Protein AF-A0A918GMY9-F1 (afdb_monomer)

Mean predicted aligned error: 15.45 Å

Organism: Streptomyces griseoviridis (NCBI:txid45398)

pLDDT: mean 74.28, std 19.55, range [36.72, 96.44]

Radius of gyration: 24.14 Å; Cα contacts (8 Å, |Δi|>4): 71; chains: 1; bounding box: 60×72×58 Å

Solvent-accessible surface area (backbone atoms only — not comparable to full-atom values): 8518 Å² total; per-residue (Å²): 111,70,65,48,54,54,43,44,42,75,39,52,33,77,40,77,51,80,44,69,38,88,93,40,80,91,42,71,50,76,52,71,43,55,90,40,72,67,48,51,49,38,29,71,74,73,59,63,47,75,70,45,52,52,39,49,53,55,54,59,72,69,48,61,89,98,61,76,88,87,83,86,88,86,75,64,71,93,80,46,85,82,77,71,76,70,75,90,84,71,80,72,77,78,74,72,84,73,72,77,80,70,83,84,75,81,81,76,82,77,84,77,86,85,78,90,77,88,78,82,90,85,135

Foldseek 3Di:
DVQLLVLQVVQFFPDWDKDQDPVHNLDIDIDTHGPDPVSVCCSPPPPQDPSNVVVVVVVVVSDDPPDDDDDDDDDDCVPDPPPPPPDPDDDPPDPDPPDPDDPDDDPPDDDDDDDDDDDDDDD

InterPro domains:
  IPR010290 Transmembrane secretion effector [PF05977] (1-75)

Structure (mmCIF, N/CA/C/O backbone):
data_AF-A0A918GMY9-F1
#
_entry.id   AF-A0A918GMY9-F1
#
loop_
_atom_site.group_PDB
_atom_site.id
_atom_site.type_symbol
_atom_site.label_atom_id
_atom_site.label_alt_id
_atom_site.label_c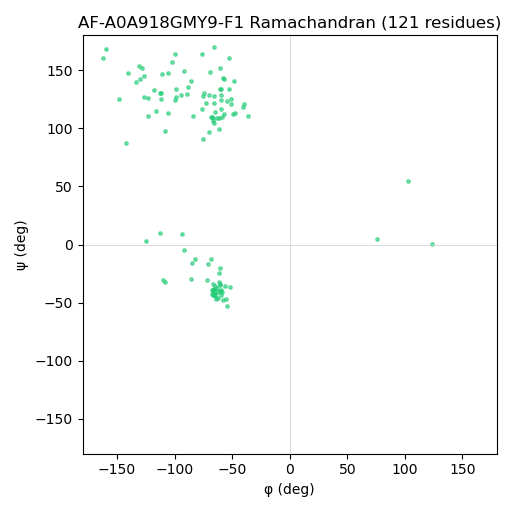omp_id
_atom_site.label_asym_id
_atom_site.label_entity_id
_atom_site.label_seq_id
_atom_site.pdbx_PDB_ins_code
_atom_site.Cartn_x
_atom_site.Cartn_y
_atom_site.Cartn_z
_atom_site.occupancy
_atom_site.B_iso_or_equiv
_atom_site.auth_seq_id
_atom_site.auth_comp_id
_atom_site.auth_asym_id
_atom_site.auth_atom_id
_atom_site.pdbx_PDB_model_num
ATOM 1 N N . MET A 1 1 ? -8.255 8.623 4.524 1.00 78.88 1 MET A N 1
ATOM 2 C CA . MET A 1 1 ? -7.567 7.808 3.489 1.00 78.88 1 MET A CA 1
ATOM 3 C C . MET A 1 1 ? -7.476 8.426 2.085 1.00 78.88 1 MET A C 1
ATOM 5 O O . MET A 1 1 ? -6.470 8.202 1.424 1.00 78.88 1 MET A O 1
ATOM 9 N N . ARG A 1 2 ? -8.433 9.250 1.613 1.00 84.25 2 ARG A N 1
ATOM 10 C CA . ARG A 1 2 ? -8.392 9.863 0.257 1.00 84.25 2 ARG A CA 1
ATOM 11 C C . ARG A 1 2 ? -7.084 10.601 -0.091 1.00 84.25 2 ARG A C 1
ATOM 13 O O . ARG A 1 2 ? -6.630 10.524 -1.230 1.00 84.25 2 ARG A O 1
ATOM 20 N N . HIS A 1 3 ? -6.468 11.283 0.877 1.00 85.50 3 HIS A N 1
ATOM 21 C CA . HIS A 1 3 ? -5.198 11.993 0.679 1.00 85.50 3 HIS A CA 1
ATOM 22 C C . HIS A 1 3 ? -4.026 11.053 0.361 1.00 85.50 3 HIS A C 1
ATOM 24 O O . HIS A 1 3 ? -3.300 11.300 -0.598 1.00 85.50 3 HIS A O 1
ATOM 30 N N . VAL A 1 4 ? -3.901 9.933 1.083 1.00 81.81 4 VAL A N 1
ATOM 31 C CA . VAL A 1 4 ? -2.886 8.902 0.805 1.00 81.81 4 VAL A CA 1
ATOM 32 C C . VAL A 1 4 ? -3.123 8.287 -0.577 1.00 81.81 4 VAL A C 1
ATOM 34 O O . VAL A 1 4 ? -2.184 8.063 -1.334 1.00 81.81 4 VAL A O 1
ATOM 37 N N . THR A 1 5 ? -4.388 8.100 -0.968 1.00 83.50 5 THR A N 1
ATOM 38 C CA . THR A 1 5 ? -4.730 7.602 -2.308 1.00 83.50 5 THR A CA 1
ATOM 39 C C . THR A 1 5 ? -4.282 8.522 -3.431 1.00 83.50 5 THR A C 1
ATOM 41 O O . THR A 1 5 ? -3.674 8.054 -4.393 1.00 83.50 5 THR A O 1
ATOM 44 N N . ARG A 1 6 ? -4.532 9.827 -3.308 1.00 83.69 6 ARG A N 1
ATOM 45 C CA . ARG A 1 6 ? -4.052 10.810 -4.290 1.00 83.69 6 ARG A CA 1
ATOM 46 C C . ARG A 1 6 ? -2.528 10.885 -4.316 1.00 83.69 6 ARG A C 1
ATOM 48 O O . ARG A 1 6 ? -1.953 10.901 -5.399 1.00 83.69 6 ARG A O 1
ATOM 55 N N . SER A 1 7 ? -1.898 10.880 -3.142 1.00 85.12 7 SER A N 1
ATOM 56 C CA . SER A 1 7 ? -0.442 10.860 -2.997 1.00 85.12 7 SER A CA 1
ATOM 57 C C . SER A 1 7 ? 0.184 9.689 -3.763 1.00 85.12 7 SER A C 1
ATOM 59 O O . SER A 1 7 ? 1.009 9.916 -4.645 1.00 85.12 7 SER A O 1
ATOM 61 N N . ARG A 1 8 ? -0.286 8.454 -3.531 1.00 84.31 8 ARG A N 1
ATOM 62 C CA . ARG A 1 8 ? 0.279 7.260 -4.177 1.00 84.31 8 ARG A CA 1
ATOM 63 C C . ARG A 1 8 ? 0.046 7.201 -5.691 1.00 84.31 8 ARG A C 1
ATOM 65 O O . ARG A 1 8 ? 0.911 6.723 -6.417 1.00 84.31 8 ARG A O 1
ATOM 72 N N . ARG A 1 9 ? -1.085 7.707 -6.198 1.00 82.06 9 ARG A N 1
ATOM 73 C CA . ARG A 1 9 ? -1.307 7.815 -7.656 1.00 82.06 9 ARG A CA 1
ATOM 74 C C . ARG A 1 9 ? -0.349 8.814 -8.300 1.00 82.06 9 ARG A C 1
ATOM 76 O O . ARG A 1 9 ? 0.236 8.518 -9.333 1.00 82.06 9 ARG A O 1
ATOM 83 N N . ARG A 1 10 ? -0.134 9.968 -7.658 1.00 83.38 10 ARG A N 1
ATOM 84 C CA . ARG A 1 10 ? 0.811 10.990 -8.137 1.00 83.38 10 ARG A CA 1
ATOM 85 C C . ARG A 1 10 ? 2.246 10.461 -8.201 1.00 83.38 10 ARG A C 1
ATOM 87 O O . ARG A 1 10 ? 3.016 10.892 -9.049 1.00 83.38 10 ARG A O 1
ATOM 94 N N . THR A 1 11 ? 2.611 9.557 -7.297 1.00 79.44 11 THR A N 1
ATOM 95 C CA . THR A 1 11 ? 3.970 9.014 -7.194 1.00 79.44 11 THR A CA 1
ATOM 96 C C . THR A 1 11 ? 4.196 7.713 -7.963 1.00 79.44 11 THR A C 1
ATOM 98 O O . THR A 1 11 ? 5.276 7.156 -7.814 1.00 79.44 11 THR A O 1
ATOM 101 N N . GLY A 1 12 ? 3.247 7.263 -8.800 1.00 80.88 12 GLY A N 1
ATOM 102 C CA . GLY A 1 12 ? 3.489 6.177 -9.767 1.00 80.88 12 GLY A CA 1
ATOM 103 C C . GLY A 1 12 ? 2.560 4.963 -9.685 1.00 80.88 12 GLY A C 1
ATOM 104 O O . GLY A 1 12 ? 2.708 4.027 -10.470 1.00 80.88 12 GLY A O 1
ATOM 105 N N . ALA A 1 13 ? 1.587 4.938 -8.766 1.00 87.94 13 ALA A N 1
ATOM 106 C CA . ALA A 1 13 ? 0.612 3.846 -8.732 1.00 87.94 13 ALA A CA 1
ATOM 107 C C . ALA A 1 13 ? -0.382 3.958 -9.903 1.00 87.94 13 ALA A C 1
ATOM 109 O O . ALA A 1 13 ? -1.120 4.941 -9.999 1.00 87.94 13 ALA A O 1
ATOM 110 N N . LEU A 1 14 ? -0.453 2.914 -10.736 1.00 89.31 14 LEU A N 1
ATOM 111 C CA . LEU A 1 14 ? -1.400 2.792 -11.851 1.00 89.31 14 LEU A CA 1
ATOM 112 C C . LEU A 1 14 ? -2.837 2.690 -11.343 1.00 89.31 14 LEU A C 1
ATOM 114 O O . LEU A 1 14 ? -3.756 3.313 -11.867 1.00 89.31 14 LEU A O 1
ATOM 118 N N . THR A 1 15 ? -3.046 1.890 -10.300 1.00 89.00 15 THR A N 1
ATOM 119 C CA . THR A 1 15 ? -4.336 1.768 -9.623 1.00 89.00 15 THR A CA 1
ATOM 120 C C . THR A 1 15 ? -4.117 1.665 -8.129 1.00 89.00 15 THR A C 1
ATOM 122 O O . THR A 1 15 ? -3.116 1.133 -7.653 1.00 89.00 15 THR A O 1
ATOM 125 N N . ARG A 1 16 ? -5.079 2.204 -7.385 1.00 88.75 16 ARG A N 1
ATOM 126 C CA . ARG A 1 16 ? -5.124 2.112 -5.935 1.00 88.75 16 ARG A CA 1
ATOM 127 C C . ARG A 1 16 ? -6.562 2.091 -5.467 1.00 88.75 16 ARG A C 1
ATOM 129 O O . ARG A 1 16 ? -7.309 3.027 -5.788 1.00 88.75 16 ARG A O 1
ATOM 136 N N . VAL A 1 17 ? -6.892 1.062 -4.701 1.00 90.94 17 VAL A N 1
ATOM 137 C CA . VAL A 1 17 ? -8.206 0.848 -4.097 1.00 90.94 17 VAL A CA 1
ATOM 138 C C . VAL A 1 17 ? -8.010 0.466 -2.634 1.00 90.94 17 VAL A C 1
ATOM 140 O O . VAL A 1 17 ? -7.078 -0.259 -2.295 1.00 90.94 17 VAL A O 1
ATOM 143 N N . LEU A 1 18 ? -8.870 1.007 -1.776 1.00 91.38 18 LEU A N 1
ATOM 144 C CA . LEU A 1 18 ? -8.930 0.671 -0.362 1.00 91.38 18 LEU A CA 1
ATOM 145 C C . LEU A 1 18 ? -10.245 -0.060 -0.117 1.00 91.38 18 LEU A C 1
ATOM 147 O O . LEU A 1 18 ? -11.309 0.472 -0.437 1.00 91.38 18 LEU A O 1
ATOM 151 N N . HIS A 1 19 ? -10.147 -1.249 0.450 1.00 92.75 19 HIS A N 1
ATOM 152 C CA . HIS A 1 19 ? -11.257 -2.109 0.814 1.00 92.75 19 HIS A CA 1
ATOM 153 C C . HIS A 1 19 ? -11.347 -2.184 2.336 1.00 92.75 19 HIS A C 1
ATOM 155 O O . HIS A 1 19 ? -10.329 -2.135 3.025 1.00 92.75 19 HIS A O 1
ATOM 161 N N . GLN A 1 20 ? -12.562 -2.298 2.855 1.00 94.44 20 GLN A N 1
ATOM 162 C CA . GLN A 1 20 ? -12.807 -2.699 4.235 1.00 94.44 20 GLN A CA 1
ATOM 163 C C . GLN A 1 20 ? -13.146 -4.189 4.217 1.00 94.44 20 GLN A C 1
ATOM 165 O O . GLN A 1 20 ? -13.906 -4.624 3.347 1.00 94.44 20 GLN A O 1
ATOM 170 N N . ASP A 1 21 ? -12.544 -4.966 5.110 1.00 94.56 21 ASP A N 1
ATOM 171 C CA . ASP A 1 21 ? -12.814 -6.398 5.213 1.00 94.56 21 ASP A CA 1
ATOM 172 C C . ASP A 1 21 ? -14.228 -6.611 5.779 1.00 94.56 21 ASP A C 1
ATOM 174 O O . ASP A 1 21 ? -14.605 -6.031 6.798 1.00 94.56 21 ASP A O 1
ATOM 178 N N . VAL A 1 22 ? -15.035 -7.423 5.093 1.00 95.06 22 VAL A N 1
ATOM 179 C CA . VAL A 1 22 ? -16.424 -7.698 5.491 1.00 95.06 22 VAL A CA 1
ATOM 180 C C . VAL A 1 22 ? -16.475 -8.587 6.738 1.00 95.06 22 VAL A C 1
ATOM 182 O O . VAL A 1 22 ? -17.402 -8.462 7.535 1.00 95.06 22 VAL A O 1
ATOM 185 N N . GLY A 1 23 ? -15.482 -9.463 6.927 1.00 96.44 23 GLY A N 1
ATOM 186 C CA . GLY A 1 23 ? -15.370 -10.327 8.104 1.00 96.44 23 GLY A CA 1
ATOM 187 C C . GLY A 1 23 ? -14.687 -9.657 9.298 1.00 96.44 23 GLY A C 1
ATOM 188 O O . GLY A 1 23 ? -14.813 -10.145 10.418 1.00 96.44 23 GLY A O 1
ATOM 189 N N . ALA A 1 24 ? -13.989 -8.541 9.073 1.00 94.00 24 ALA A N 1
ATOM 190 C CA . ALA A 1 24 ? -13.265 -7.788 10.096 1.00 94.00 24 ALA A CA 1
ATOM 191 C C . ALA A 1 24 ? -13.387 -6.272 9.833 1.00 94.00 24 ALA A C 1
ATOM 193 O O . ALA A 1 24 ? -12.530 -5.691 9.167 1.00 94.00 24 ALA A O 1
ATOM 194 N N . PRO A 1 25 ? -14.444 -5.599 10.331 1.00 91.75 25 PRO A N 1
ATOM 195 C CA . PRO A 1 25 ? -14.727 -4.198 9.998 1.00 91.75 25 PRO A CA 1
ATOM 196 C C . PRO A 1 25 ? -13.632 -3.195 10.396 1.00 91.75 25 PRO A C 1
ATOM 198 O O . PRO A 1 25 ? -13.585 -2.085 9.871 1.00 91.75 25 PRO A O 1
ATOM 201 N N . ASP A 1 26 ? -12.758 -3.545 11.329 1.00 91.56 26 ASP A N 1
ATOM 202 C CA . ASP A 1 26 ? -11.593 -2.758 11.738 1.00 91.56 26 ASP A CA 1
ATOM 203 C C . ASP A 1 26 ? -10.379 -2.950 10.811 1.00 91.56 26 ASP A C 1
ATOM 205 O O . ASP A 1 26 ? -9.430 -2.160 10.850 1.00 91.56 26 ASP A O 1
ATOM 209 N N . ARG A 1 27 ? -10.416 -3.954 9.930 1.00 92.44 27 ARG A N 1
ATOM 210 C CA . ARG A 1 27 ? -9.353 -4.263 8.977 1.00 92.44 27 ARG A CA 1
ATOM 211 C C . ARG A 1 27 ? -9.618 -3.613 7.624 1.00 92.44 27 ARG A C 1
ATOM 213 O O . ARG A 1 27 ? -10.662 -3.781 6.995 1.00 92.44 27 ARG A O 1
ATOM 220 N N . PHE A 1 28 ? -8.605 -2.910 7.130 1.00 93.25 28 PHE A N 1
ATOM 221 C CA . PHE A 1 28 ? -8.612 -2.302 5.805 1.00 93.25 28 PHE A CA 1
ATOM 222 C C . PHE A 1 28 ? -7.497 -2.894 4.950 1.00 93.25 28 PHE A C 1
ATOM 224 O O . PHE A 1 28 ? -6.349 -2.977 5.385 1.00 93.25 28 PHE A O 1
ATOM 231 N N . VAL A 1 29 ? -7.834 -3.270 3.718 1.00 93.62 29 VAL A N 1
ATOM 232 C CA . VAL A 1 29 ? -6.907 -3.856 2.747 1.00 93.62 29 VAL A CA 1
ATOM 233 C C . VAL A 1 29 ? -6.708 -2.885 1.601 1.00 93.62 29 VAL A C 1
ATOM 235 O O . VAL A 1 29 ? -7.657 -2.353 1.026 1.00 93.62 29 VAL A O 1
ATOM 238 N N . GLU A 1 30 ? -5.453 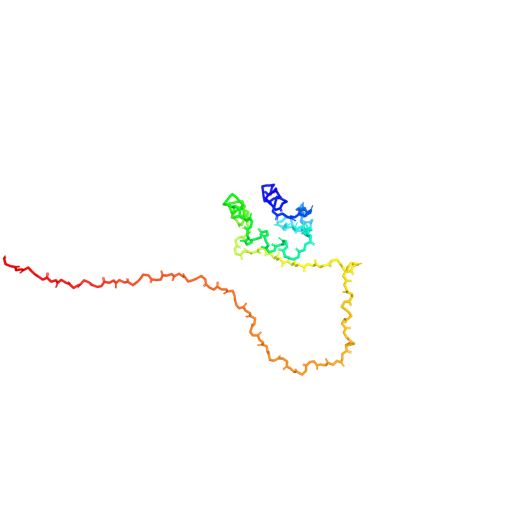-2.642 1.258 1.00 91.88 30 GLU A N 1
ATOM 239 C CA . GLU A 1 30 ? -5.095 -1.712 0.208 1.00 91.88 30 GLU A CA 1
ATOM 240 C C . GLU A 1 30 ? -4.405 -2.415 -0.952 1.00 91.88 30 GLU A C 1
ATOM 242 O O . GLU A 1 30 ? -3.266 -2.863 -0.834 1.00 91.88 30 GLU A O 1
ATOM 247 N N . ASN A 1 31 ? -5.059 -2.403 -2.111 1.00 92.62 31 ASN A N 1
ATOM 248 C CA . ASN A 1 31 ? -4.507 -2.975 -3.328 1.00 92.62 31 ASN A CA 1
ATOM 249 C C . ASN A 1 31 ? -3.921 -1.864 -4.194 1.00 92.62 31 ASN A C 1
ATOM 251 O O . ASN A 1 31 ? -4.601 -0.893 -4.546 1.00 92.62 31 ASN A O 1
ATOM 255 N N . CYS A 1 32 ? -2.644 -2.014 -4.544 1.00 90.25 32 CYS A N 1
ATOM 256 C CA . CYS A 1 32 ? -1.930 -1.109 -5.436 1.00 90.25 32 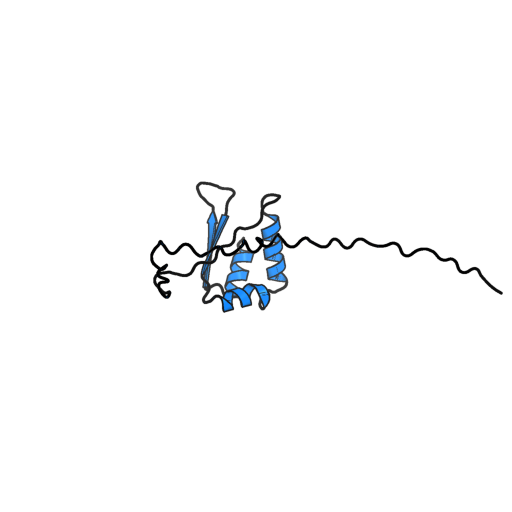CYS A CA 1
ATOM 257 C C . CYS A 1 32 ? -1.374 -1.884 -6.622 1.00 90.25 32 CYS A C 1
ATOM 259 O O . CYS A 1 32 ? -0.622 -2.836 -6.438 1.00 90.25 32 CYS A O 1
ATOM 261 N N . LEU A 1 33 ? -1.698 -1.425 -7.828 1.00 91.38 33 LEU A N 1
ATOM 262 C CA . LEU A 1 33 ? -1.019 -1.857 -9.040 1.00 91.38 33 LEU A CA 1
ATOM 263 C C . LEU A 1 33 ? 0.019 -0.801 -9.405 1.00 91.38 33 LEU A C 1
ATOM 265 O O . LEU A 1 33 ? -0.305 0.384 -9.507 1.00 91.38 33 LEU A O 1
ATOM 269 N N . ILE A 1 34 ? 1.260 -1.233 -9.588 1.00 90.00 34 ILE A N 1
ATOM 270 C CA . ILE A 1 34 ? 2.398 -0.378 -9.925 1.00 90.00 34 ILE A CA 1
ATOM 271 C C . ILE A 1 34 ? 3.055 -0.969 -11.169 1.00 90.00 34 ILE A C 1
ATOM 273 O O . ILE A 1 34 ? 3.073 -2.187 -11.333 1.00 90.00 34 ILE A O 1
ATOM 277 N N . ALA A 1 35 ? 3.572 -0.110 -12.047 1.00 88.69 35 ALA A N 1
ATOM 278 C CA . ALA A 1 35 ? 4.151 -0.532 -13.320 1.00 88.69 35 ALA A CA 1
ATOM 279 C C . ALA A 1 35 ? 5.354 -1.477 -13.154 1.00 88.69 35 ALA A C 1
ATOM 281 O O . ALA A 1 35 ? 5.553 -2.377 -13.964 1.00 88.69 35 ALA A O 1
ATOM 282 N N . SER A 1 36 ? 6.161 -1.279 -12.109 1.00 86.88 36 SER A N 1
ATOM 283 C CA . SER A 1 36 ? 7.338 -2.100 -11.830 1.00 86.88 36 SER A CA 1
ATOM 284 C C . SER A 1 36 ? 7.778 -1.988 -10.367 1.00 86.88 36 SER A C 1
ATOM 286 O O . SER A 1 36 ? 7.375 -1.080 -9.633 1.00 86.88 36 SER A O 1
ATOM 288 N N . ARG A 1 37 ? 8.683 -2.881 -9.944 1.00 87.12 37 ARG A N 1
ATOM 289 C CA . ARG A 1 37 ? 9.329 -2.781 -8.626 1.00 87.12 37 ARG A CA 1
ATOM 290 C C . ARG A 1 37 ? 10.218 -1.540 -8.501 1.00 87.12 37 ARG A C 1
ATOM 292 O O . ARG A 1 37 ? 10.270 -0.949 -7.428 1.00 87.12 37 ARG A O 1
ATOM 299 N N . SER A 1 38 ? 10.894 -1.125 -9.574 1.00 88.75 38 SER A N 1
ATOM 300 C CA . SER A 1 38 ? 11.701 0.102 -9.564 1.00 88.75 38 SER A CA 1
ATOM 301 C C . SER A 1 38 ? 10.836 1.346 -9.360 1.00 88.75 38 SER A C 1
ATOM 303 O O . SER A 1 38 ? 11.208 2.218 -8.580 1.00 88.75 38 SER A O 1
ATOM 305 N N . GLU A 1 39 ? 9.649 1.392 -9.967 1.00 88.69 39 GLU A N 1
ATOM 306 C CA . GLU A 1 39 ? 8.689 2.478 -9.762 1.00 88.69 39 GLU A CA 1
ATOM 307 C C . GLU A 1 39 ? 8.147 2.483 -8.324 1.00 88.69 39 GLU A C 1
ATOM 309 O O . GLU A 1 39 ? 8.052 3.541 -7.705 1.00 88.69 39 GLU A O 1
ATOM 314 N N . HIS A 1 40 ? 7.894 1.308 -7.736 1.00 87.00 40 HIS A N 1
ATOM 315 C CA . HIS A 1 40 ? 7.533 1.198 -6.317 1.00 87.00 40 HIS A CA 1
ATOM 316 C C . HIS A 1 40 ? 8.629 1.751 -5.386 1.00 87.00 40 HIS A C 1
ATOM 318 O O . HIS A 1 40 ? 8.338 2.493 -4.448 1.00 87.00 40 HIS A O 1
ATOM 324 N N . LEU A 1 41 ? 9.903 1.445 -5.649 1.00 88.31 41 LEU A N 1
ATOM 325 C CA . LEU A 1 41 ? 11.011 1.989 -4.856 1.00 88.31 41 LEU A CA 1
ATOM 326 C C . LEU A 1 41 ? 11.164 3.502 -5.056 1.00 88.31 41 LEU A C 1
ATOM 328 O O . LEU A 1 41 ? 11.329 4.239 -4.083 1.00 88.31 41 LEU A O 1
ATOM 332 N N . ALA A 1 42 ? 11.052 3.987 -6.294 1.00 84.31 42 ALA A N 1
ATOM 333 C CA . ALA A 1 42 ? 11.095 5.416 -6.593 1.00 84.31 42 ALA A CA 1
ATOM 334 C C . ALA A 1 42 ? 9.969 6.177 -5.875 1.00 84.31 42 ALA A C 1
ATOM 336 O O . ALA A 1 42 ? 10.202 7.262 -5.336 1.00 84.31 42 ALA A O 1
ATOM 337 N N . GLN A 1 43 ? 8.777 5.582 -5.805 1.00 80.94 43 GLN A N 1
ATOM 338 C CA . GLN A 1 43 ? 7.636 6.112 -5.069 1.00 80.94 43 GLN A CA 1
ATOM 339 C C . GLN A 1 43 ? 7.954 6.326 -3.585 1.00 80.94 43 GLN A C 1
ATOM 341 O O . GLN A 1 43 ? 7.663 7.405 -3.073 1.00 80.94 43 GLN A O 1
ATOM 346 N N . HIS A 1 44 ? 8.555 5.346 -2.906 1.00 79.75 44 HIS A N 1
ATOM 347 C CA . HIS A 1 44 ? 8.784 5.408 -1.457 1.00 79.75 44 HIS A CA 1
ATOM 348 C C . HIS A 1 44 ? 10.067 6.135 -1.044 1.00 79.75 44 HIS A C 1
ATOM 350 O O . HIS A 1 44 ? 10.099 6.749 0.022 1.00 79.75 44 HIS A O 1
ATOM 356 N N . HIS A 1 45 ? 11.108 6.106 -1.877 1.00 78.88 45 HIS A N 1
ATOM 357 C CA . HIS A 1 45 ? 12.426 6.621 -1.497 1.00 78.88 45 HIS A CA 1
ATOM 358 C C . HIS A 1 45 ? 12.810 7.924 -2.201 1.00 78.88 45 HIS A C 1
ATOM 360 O O . HIS A 1 45 ? 13.487 8.752 -1.598 1.00 78.88 45 HIS A O 1
ATOM 366 N N . ALA A 1 46 ? 12.369 8.140 -3.445 1.00 77.88 46 ALA A N 1
ATOM 367 C CA . ALA A 1 46 ? 12.863 9.247 -4.269 1.00 77.88 46 ALA A CA 1
ATOM 368 C C . ALA A 1 46 ? 11.828 10.358 -4.518 1.00 77.88 46 ALA A C 1
ATOM 370 O O . ALA A 1 46 ? 12.203 11.517 -4.675 1.00 77.88 46 ALA A O 1
ATOM 371 N N . ARG A 1 47 ? 10.526 10.036 -4.562 1.00 80.38 47 ARG A N 1
ATOM 372 C CA . ARG A 1 47 ? 9.463 10.969 -5.003 1.00 80.38 47 ARG A CA 1
ATOM 373 C C . ARG A 1 47 ? 8.495 11.412 -3.900 1.00 80.38 47 ARG A C 1
ATOM 375 O O . ARG A 1 47 ? 7.469 12.035 -4.190 1.00 80.38 47 ARG A O 1
ATOM 382 N N . LEU A 1 48 ? 8.796 11.092 -2.643 1.00 82.69 48 LEU A N 1
ATOM 383 C CA . LEU A 1 48 ? 7.932 11.394 -1.502 1.00 82.69 48 LEU A CA 1
ATOM 384 C C . LEU A 1 48 ? 8.165 12.835 -1.016 1.00 82.69 48 LEU A C 1
ATOM 386 O O . LEU A 1 48 ? 9.211 13.159 -0.453 1.00 82.69 48 LEU A O 1
ATOM 390 N N . THR A 1 49 ? 7.177 13.704 -1.223 1.00 89.06 49 THR A N 1
ATOM 391 C CA . THR A 1 49 ? 7.191 15.090 -0.732 1.00 89.06 49 THR A CA 1
ATOM 392 C C . THR A 1 49 ? 6.904 15.141 0.769 1.00 89.06 49 THR A C 1
ATOM 394 O O . THR A 1 49 ? 6.345 14.204 1.345 1.00 89.06 49 THR A O 1
ATOM 397 N N . ALA A 1 50 ? 7.207 16.271 1.416 1.00 90.69 50 ALA A N 1
ATOM 398 C CA . ALA A 1 50 ? 6.868 16.484 2.827 1.00 90.69 50 ALA A CA 1
ATOM 399 C C . ALA A 1 50 ? 5.360 16.317 3.104 1.00 90.69 50 ALA A C 1
ATOM 401 O O . ALA A 1 50 ? 4.965 15.774 4.134 1.00 90.69 50 ALA A O 1
ATOM 402 N N . THR A 1 51 ? 4.508 16.735 2.166 1.00 89.94 51 THR A N 1
ATOM 403 C CA . THR A 1 51 ? 3.052 16.577 2.270 1.00 89.94 51 THR A CA 1
ATOM 404 C C . THR A 1 51 ? 2.630 15.106 2.238 1.00 89.94 51 THR A C 1
ATOM 406 O O . THR A 1 51 ? 1.743 14.713 2.993 1.00 89.94 51 THR A O 1
ATOM 409 N N . ASP A 1 52 ? 3.285 14.268 1.430 1.00 88.56 52 ASP A N 1
ATOM 410 C CA . ASP A 1 52 ? 3.003 12.826 1.411 1.00 88.56 52 ASP A CA 1
ATOM 411 C C . ASP A 1 52 ? 3.392 12.163 2.724 1.00 88.56 52 ASP A C 1
ATOM 413 O O . ASP A 1 52 ? 2.598 11.397 3.267 1.00 88.56 52 ASP A O 1
ATOM 417 N N . ARG A 1 53 ? 4.565 12.520 3.270 1.00 88.75 53 ARG A N 1
ATOM 418 C CA . ARG A 1 53 ? 5.024 12.026 4.579 1.00 88.75 53 ARG A CA 1
ATOM 419 C C . ARG A 1 53 ? 3.991 12.324 5.658 1.00 88.75 53 ARG A C 1
ATOM 421 O O . ARG A 1 53 ? 3.569 11.418 6.367 1.00 88.75 53 ARG A O 1
ATOM 428 N N . ARG A 1 54 ? 3.481 13.560 5.699 1.00 91.88 54 ARG A N 1
ATOM 429 C CA . ARG A 1 54 ? 2.429 13.968 6.645 1.00 91.88 54 ARG A CA 1
ATOM 430 C C . ARG A 1 54 ? 1.142 13.161 6.476 1.00 91.88 54 ARG A C 1
ATOM 432 O O . ARG A 1 54 ? 0.507 12.802 7.469 1.00 91.88 54 ARG A O 1
ATOM 439 N N . PHE A 1 55 ? 0.730 12.871 5.241 1.00 90.19 55 PHE A N 1
ATOM 440 C CA . PHE A 1 55 ? -0.450 12.037 5.001 1.00 90.19 55 PHE A CA 1
ATOM 441 C C . PHE A 1 55 ? -0.230 10.584 5.429 1.00 90.19 55 PHE A C 1
ATOM 443 O O . PHE A 1 55 ? -1.139 9.997 6.018 1.00 90.19 55 PHE A O 1
ATOM 450 N N . GLU A 1 56 ? 0.955 10.020 5.191 1.00 88.62 56 GLU A N 1
ATOM 451 C CA . GLU A 1 56 ? 1.310 8.684 5.678 1.00 88.62 56 GLU A CA 1
ATOM 452 C C . GLU A 1 56 ? 1.353 8.625 7.204 1.00 88.62 56 GLU A C 1
ATOM 454 O O . GLU A 1 56 ? 0.751 7.736 7.795 1.00 88.62 56 GLU A O 1
ATOM 459 N N . GLU A 1 57 ? 2.001 9.585 7.857 1.00 91.62 57 GLU A N 1
ATOM 460 C CA . GLU A 1 57 ? 2.043 9.689 9.318 1.00 91.62 57 GLU A CA 1
ATOM 461 C C . GLU A 1 57 ? 0.641 9.817 9.913 1.00 91.62 57 GLU A C 1
ATOM 463 O O . GLU A 1 57 ? 0.323 9.175 10.911 1.00 91.62 57 GLU A O 1
ATOM 468 N N . THR A 1 58 ? -0.227 10.608 9.278 1.00 92.62 58 THR A N 1
ATOM 469 C CA . THR A 1 58 ? -1.629 10.729 9.694 1.00 92.62 58 THR A CA 1
ATOM 470 C C . THR A 1 58 ? -2.365 9.404 9.571 1.00 92.62 58 THR A C 1
ATOM 472 O O . THR A 1 58 ? -3.116 9.056 10.474 1.00 92.62 58 THR A O 1
ATOM 475 N N . ALA A 1 59 ? -2.131 8.642 8.502 1.00 90.19 59 ALA A N 1
ATOM 476 C CA . ALA A 1 59 ? -2.709 7.310 8.362 1.00 90.19 59 ALA A CA 1
ATOM 477 C C . ALA A 1 59 ? -2.149 6.320 9.396 1.00 90.19 59 ALA A C 1
ATOM 479 O O . ALA A 1 59 ? -2.920 5.553 9.961 1.00 90.19 59 ALA A O 1
ATOM 480 N N . ARG A 1 60 ? -0.845 6.372 9.707 1.00 91.12 60 ARG A N 1
ATOM 481 C CA . ARG A 1 60 ? -0.225 5.531 10.749 1.00 91.12 60 ARG A CA 1
ATOM 482 C C . ARG A 1 60 ? -0.834 5.777 12.131 1.00 91.12 60 ARG A C 1
ATOM 484 O O . ARG A 1 60 ? -0.989 4.832 12.889 1.00 91.12 60 ARG A O 1
ATOM 491 N N . ARG A 1 61 ? -1.241 7.013 12.443 1.00 93.31 61 ARG A N 1
ATOM 492 C CA . ARG A 1 61 ? -1.936 7.340 13.705 1.00 93.31 61 ARG A CA 1
ATOM 493 C C . ARG A 1 61 ? -3.346 6.753 13.824 1.00 93.31 61 ARG A C 1
ATOM 495 O O . ARG A 1 61 ? -3.908 6.798 14.909 1.00 93.31 61 ARG A O 1
ATOM 502 N N . LEU A 1 62 ? -3.920 6.239 12.736 1.00 91.62 62 LEU A N 1
ATOM 503 C CA . LEU A 1 62 ? -5.235 5.588 12.741 1.00 91.62 62 LEU A CA 1
ATOM 504 C C . LEU A 1 62 ? -5.146 4.074 12.969 1.00 91.62 62 LEU A C 1
ATOM 506 O O . LEU A 1 62 ? -6.181 3.418 13.041 1.00 91.62 62 LEU A O 1
ATOM 510 N N . LEU A 1 63 ? -3.936 3.514 13.037 1.00 92.25 63 LEU A N 1
ATOM 511 C CA . LEU A 1 63 ? -3.744 2.097 13.317 1.00 92.25 63 LEU A CA 1
ATOM 512 C C . LEU A 1 63 ? -4.125 1.784 14.762 1.00 92.25 63 LEU A C 1
ATOM 514 O O . LEU A 1 63 ? -3.934 2.605 15.662 1.00 92.25 63 LEU A O 1
ATOM 518 N N . ALA A 1 64 ? -4.620 0.567 14.980 1.00 91.75 64 ALA A N 1
ATOM 519 C CA . ALA A 1 64 ? -4.851 0.070 16.324 1.00 91.75 64 ALA A CA 1
ATOM 520 C C . ALA A 1 64 ? -3.531 0.089 17.128 1.00 91.75 64 ALA A C 1
ATOM 522 O O . ALA A 1 64 ? -2.463 -0.182 16.559 1.00 91.75 64 ALA A O 1
ATOM 523 N N . PRO A 1 65 ? -3.569 0.403 18.435 1.00 92.38 65 PRO A N 1
ATOM 524 C CA . PRO A 1 65 ? -2.367 0.449 19.261 1.00 92.38 65 PRO A CA 1
ATO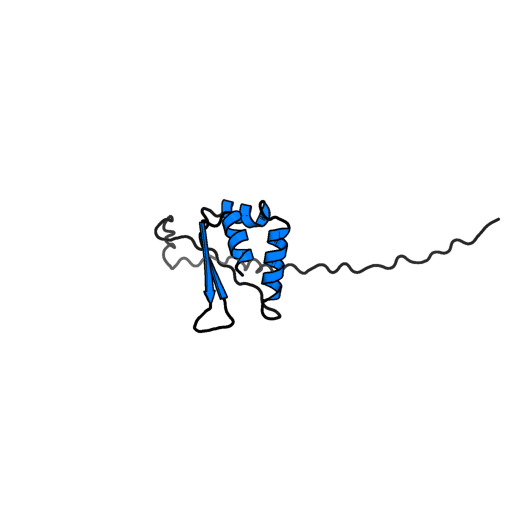M 525 C C . PRO A 1 65 ? -1.551 -0.846 19.170 1.00 92.38 65 PRO A C 1
ATOM 527 O O . PRO A 1 65 ? -2.101 -1.940 19.245 1.00 92.38 65 PRO A O 1
ATOM 530 N N . GLY A 1 66 ? -0.233 -0.718 19.002 1.00 92.38 66 GLY A N 1
ATOM 531 C CA . GLY A 1 66 ? 0.677 -1.865 18.909 1.00 92.38 66 GLY A CA 1
ATOM 532 C C . GLY A 1 66 ? 0.651 -2.617 17.573 1.00 92.38 66 GLY A C 1
ATOM 533 O O . GLY A 1 66 ? 1.348 -3.620 17.446 1.00 92.38 66 GLY A O 1
ATOM 534 N N . THR A 1 67 ? -0.103 -2.146 16.576 1.00 92.00 67 THR A N 1
ATOM 535 C CA . THR A 1 67 ? -0.162 -2.777 15.248 1.00 92.00 67 THR A CA 1
ATOM 536 C C . THR A 1 67 ? 0.670 -2.029 14.207 1.00 92.00 67 THR A C 1
ATOM 538 O O . THR A 1 67 ? 0.948 -0.833 14.331 1.00 92.00 67 THR A O 1
ATOM 541 N N . ALA A 1 68 ? 1.060 -2.744 13.153 1.00 90.62 68 ALA A N 1
ATOM 542 C CA . ALA A 1 68 ? 1.692 -2.189 11.963 1.00 90.62 68 ALA A CA 1
ATOM 543 C C . ALA A 1 68 ? 0.988 -2.731 10.708 1.00 90.62 68 ALA A C 1
ATOM 545 O O . ALA A 1 68 ? 0.425 -3.825 10.758 1.00 90.62 68 ALA A O 1
ATOM 546 N N . PRO A 1 69 ? 1.008 -2.004 9.576 1.00 90.62 69 PRO A N 1
ATOM 547 C CA . PRO A 1 69 ? 0.436 -2.513 8.339 1.00 90.62 69 PRO A CA 1
ATOM 548 C C . PRO A 1 69 ? 1.224 -3.728 7.849 1.00 90.62 69 PRO A C 1
ATOM 550 O O . PRO A 1 69 ? 2.440 -3.652 7.668 1.00 90.62 69 PRO A O 1
ATOM 553 N N . GLU A 1 70 ? 0.524 -4.818 7.570 1.00 92.88 70 GLU A N 1
ATOM 554 C CA . GLU A 1 70 ? 1.082 -5.944 6.827 1.00 92.88 70 GLU A CA 1
ATOM 555 C C . GLU A 1 70 ? 1.188 -5.562 5.345 1.00 92.88 70 GLU A C 1
ATOM 557 O O . GLU A 1 70 ? 0.236 -5.049 4.752 1.00 92.88 70 GLU A O 1
ATOM 562 N N . VAL A 1 71 ? 2.358 -5.781 4.740 1.00 91.44 71 VAL A N 1
ATOM 563 C CA . VAL A 1 71 ? 2.615 -5.444 3.334 1.00 91.44 71 VAL A CA 1
ATOM 564 C C . VAL A 1 71 ? 3.139 -6.673 2.610 1.00 91.44 71 VAL A C 1
ATOM 566 O O . VAL A 1 71 ? 4.126 -7.278 3.022 1.00 91.44 71 VAL A O 1
ATOM 569 N N . THR A 1 72 ? 2.496 -7.018 1.500 1.00 92.12 72 THR A N 1
ATOM 570 C CA . THR A 1 72 ? 2.920 -8.105 0.615 1.00 92.12 72 THR A CA 1
ATOM 571 C C . THR A 1 72 ? 2.969 -7.602 -0.820 1.00 92.12 72 THR A C 1
ATOM 573 O O . THR A 1 72 ? 2.120 -6.817 -1.247 1.00 92.12 72 THR A O 1
ATOM 576 N N . HIS A 1 73 ? 3.964 -8.065 -1.574 1.00 90.69 73 HIS A N 1
ATOM 577 C CA . HIS A 1 73 ? 4.126 -7.763 -2.992 1.00 90.69 73 HIS A CA 1
ATOM 578 C C . HIS A 1 73 ? 3.896 -9.031 -3.800 1.00 90.69 73 HIS A C 1
ATOM 580 O O . HIS A 1 73 ? 4.486 -10.069 -3.509 1.00 90.69 73 HIS A O 1
ATOM 586 N N . ALA A 1 74 ? 3.058 -8.935 -4.825 1.00 89.69 74 ALA A N 1
ATOM 587 C CA . ALA A 1 74 ? 2.754 -10.040 -5.718 1.00 89.69 74 ALA A CA 1
ATOM 588 C C . ALA A 1 74 ? 2.936 -9.609 -7.174 1.00 89.69 74 ALA A C 1
ATOM 590 O O . ALA A 1 74 ? 2.760 -8.437 -7.518 1.00 89.69 74 ALA A O 1
ATOM 591 N N . PHE A 1 75 ? 3.261 -10.576 -8.027 1.00 85.19 75 PHE A N 1
ATOM 592 C CA . PHE A 1 75 ? 3.276 -10.412 -9.476 1.00 85.19 75 PHE A CA 1
ATOM 593 C C . PHE A 1 75 ? 2.070 -11.130 -10.073 1.00 85.19 75 PHE A C 1
ATOM 595 O O . PHE A 1 75 ? 1.626 -12.154 -9.552 1.00 85.19 75 PHE A O 1
ATOM 602 N N . CYS A 1 76 ? 1.539 -10.603 -11.176 1.00 82.88 76 CYS A N 1
ATOM 603 C CA . CYS A 1 76 ? 0.509 -11.311 -11.920 1.00 82.88 76 CYS A CA 1
ATOM 604 C C . CYS A 1 76 ? 1.128 -12.566 -12.547 1.00 82.88 76 CYS A C 1
ATOM 606 O O . CYS A 1 76 ? 1.920 -12.468 -13.484 1.00 82.88 76 CYS A O 1
ATOM 608 N N . ALA A 1 77 ? 0.765 -13.743 -12.036 1.00 82.50 77 ALA A N 1
ATOM 609 C CA . ALA A 1 77 ? 1.295 -15.014 -12.527 1.00 82.50 77 ALA A CA 1
ATOM 610 C C . ALA A 1 77 ? 0.953 -15.270 -14.006 1.00 82.50 77 ALA A C 1
ATOM 612 O O . ALA A 1 77 ? 1.699 -15.954 -14.693 1.00 82.50 77 ALA A O 1
ATOM 613 N N . ALA A 1 78 ? -0.127 -14.669 -14.520 1.00 79.62 78 ALA A N 1
ATOM 614 C CA . ALA A 1 78 ? -0.520 -14.789 -15.925 1.00 79.62 78 ALA A CA 1
ATOM 615 C C . ALA A 1 78 ? 0.410 -14.038 -16.899 1.00 79.62 78 ALA A C 1
ATOM 617 O O . ALA A 1 78 ? 0.342 -14.264 -18.102 1.00 79.62 78 ALA A O 1
ATOM 618 N N . THR A 1 79 ? 1.239 -13.113 -16.406 1.00 70.50 79 THR A N 1
ATOM 619 C CA . THR A 1 79 ? 2.127 -12.261 -17.225 1.00 70.50 79 THR A CA 1
ATOM 620 C C . THR A 1 79 ? 3.595 -12.345 -16.802 1.00 70.50 79 THR A C 1
ATOM 622 O O . THR A 1 79 ? 4.435 -11.641 -17.359 1.00 70.50 79 THR A O 1
ATOM 625 N N . GLY A 1 80 ? 3.912 -13.188 -15.817 1.00 62.59 80 GLY A N 1
ATOM 626 C CA . GLY A 1 80 ? 5.271 -13.425 -15.344 1.00 62.59 80 GLY A CA 1
ATOM 627 C C . GLY A 1 80 ? 5.876 -14.704 -15.929 1.00 62.59 80 GLY A C 1
ATOM 628 O O . GLY A 1 80 ? 5.145 -15.566 -16.419 1.00 62.59 80 GLY A O 1
ATOM 629 N N . PRO A 1 81 ? 7.207 -14.871 -15.856 1.00 60.25 81 PRO A N 1
ATOM 630 C CA . PRO A 1 81 ? 7.809 -16.178 -16.065 1.00 60.25 81 PRO A CA 1
ATOM 631 C C . PRO A 1 81 ? 7.247 -17.148 -15.018 1.00 60.25 81 PRO A C 1
ATOM 633 O O . PRO A 1 81 ? 7.240 -16.847 -13.822 1.00 60.25 81 PRO A O 1
ATOM 636 N N . VAL A 1 82 ? 6.753 -1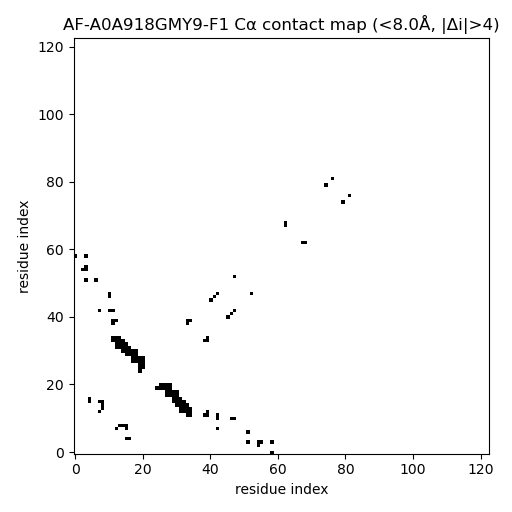8.302 -15.466 1.00 60.22 82 VAL A N 1
ATOM 637 C CA . VAL A 1 82 ? 6.314 -19.372 -14.567 1.00 60.22 82 VAL A CA 1
ATOM 638 C C . VAL A 1 82 ? 7.554 -19.890 -13.847 1.00 60.22 82 VAL A C 1
ATOM 640 O O . VAL A 1 82 ? 8.386 -20.570 -14.441 1.00 60.22 82 VAL A O 1
ATOM 643 N N . VAL A 1 83 ? 7.694 -19.553 -12.564 1.00 60.59 83 VAL A N 1
ATOM 644 C CA . VAL A 1 83 ? 8.644 -20.238 -11.688 1.00 60.59 83 VAL A CA 1
ATOM 645 C C . VAL A 1 83 ? 8.008 -21.581 -11.361 1.00 60.59 83 VAL A C 1
ATOM 647 O O . VAL A 1 83 ? 7.218 -21.694 -10.426 1.00 60.59 83 VAL A O 1
ATOM 650 N N . THR A 1 84 ? 8.295 -22.599 -12.170 1.00 59.25 84 THR A N 1
ATOM 651 C CA . THR A 1 84 ? 8.063 -23.978 -11.750 1.00 59.25 84 THR A CA 1
ATOM 652 C C . THR A 1 84 ? 8.976 -24.212 -10.559 1.00 59.25 84 THR A C 1
ATOM 654 O O . THR A 1 84 ? 10.197 -24.252 -10.718 1.00 59.25 84 THR A O 1
ATOM 657 N N . ALA A 1 85 ? 8.399 -24.323 -9.362 1.00 60.91 85 ALA A N 1
ATOM 658 C CA . ALA A 1 85 ? 9.099 -24.997 -8.284 1.00 60.91 85 ALA A CA 1
ATOM 659 C C . ALA A 1 85 ? 9.559 -26.346 -8.856 1.00 60.91 85 ALA A C 1
ATOM 661 O O . ALA A 1 85 ? 8.753 -27.058 -9.464 1.00 60.91 85 ALA A O 1
ATOM 662 N N . GLY A 1 86 ? 10.858 -26.639 -8.761 1.00 59.41 86 GLY A N 1
ATOM 663 C CA . GLY A 1 86 ? 11.368 -27.969 -9.087 1.00 59.41 86 GLY A CA 1
ATOM 664 C C . GLY A 1 86 ? 10.589 -29.036 -8.307 1.00 59.41 86 GLY A C 1
ATOM 665 O O . GLY A 1 86 ? 9.917 -28.688 -7.329 1.00 59.41 86 GLY A O 1
ATOM 666 N N . PRO A 1 87 ? 10.618 -30.304 -8.753 1.00 55.78 87 PRO A N 1
ATOM 667 C CA . PRO A 1 87 ? 9.847 -31.371 -8.124 1.00 55.78 87 PRO A CA 1
ATOM 668 C C . PRO A 1 87 ? 10.036 -31.355 -6.597 1.00 55.78 87 PRO A C 1
ATOM 670 O O . PRO A 1 87 ? 11.146 -31.082 -6.129 1.00 55.78 87 PRO A O 1
ATOM 673 N N . PRO A 1 88 ? 8.966 -31.599 -5.817 1.00 61.38 88 PRO A N 1
ATOM 674 C CA . PRO A 1 88 ? 9.135 -31.839 -4.395 1.00 61.38 88 PRO A CA 1
ATOM 675 C C . PRO A 1 88 ? 10.031 -33.074 -4.275 1.00 61.38 88 PRO A C 1
ATOM 677 O O . PRO A 1 88 ? 9.814 -34.038 -5.004 1.00 61.38 88 PRO A O 1
ATOM 680 N N . ASP A 1 89 ? 11.033 -33.002 -3.403 1.00 56.59 89 ASP A N 1
ATOM 681 C CA . ASP A 1 89 ? 12.012 -34.054 -3.086 1.00 56.59 89 ASP A CA 1
ATOM 682 C C . ASP A 1 89 ? 13.406 -33.886 -3.722 1.00 56.59 89 ASP A C 1
ATOM 684 O O . ASP A 1 89 ? 13.983 -34.809 -4.284 1.00 56.59 89 ASP A O 1
ATOM 688 N N . GLU A 1 90 ? 14.025 -32.727 -3.499 1.00 49.94 90 GLU A N 1
ATOM 689 C CA . GLU A 1 90 ? 15.353 -32.740 -2.874 1.00 49.94 90 GLU A CA 1
ATOM 690 C C . GLU A 1 90 ? 15.262 -31.885 -1.607 1.00 49.94 90 GLU A C 1
ATOM 692 O O . GLU A 1 90 ? 15.056 -30.671 -1.678 1.00 49.94 90 GLU A O 1
ATOM 697 N N . GLU A 1 91 ? 15.347 -32.522 -0.433 1.00 49.59 91 GLU A N 1
ATOM 698 C CA . GLU A 1 91 ? 15.577 -31.797 0.817 1.00 49.59 91 GLU A CA 1
ATOM 699 C C . GLU A 1 91 ? 16.800 -30.890 0.614 1.00 49.59 91 GLU A C 1
ATOM 701 O O . GLU A 1 91 ? 17.886 -31.400 0.315 1.00 49.59 91 GLU A O 1
ATOM 706 N N . PRO A 1 92 ? 16.683 -29.560 0.777 1.00 47.28 92 PRO A N 1
ATOM 707 C CA . PRO A 1 92 ? 17.861 -28.722 0.768 1.00 47.28 92 PRO A CA 1
ATOM 708 C C . PRO A 1 92 ? 18.671 -29.094 2.007 1.00 47.28 92 PRO A C 1
ATOM 710 O O . PRO A 1 92 ? 18.265 -28.789 3.131 1.00 47.28 92 PRO A O 1
ATOM 713 N N . ALA A 1 93 ? 19.807 -29.766 1.787 1.00 54.59 93 ALA A N 1
ATOM 714 C CA . ALA A 1 93 ? 20.827 -29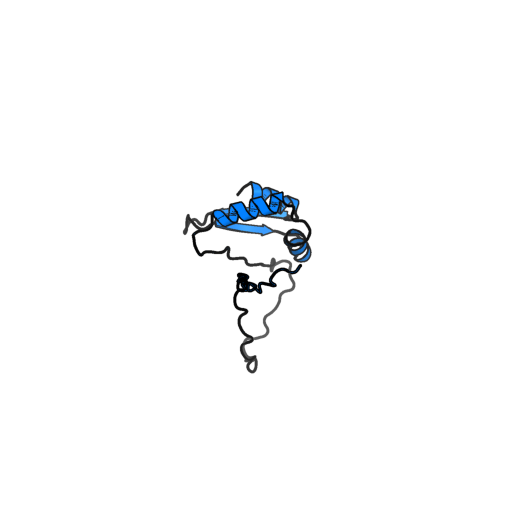.989 2.800 1.00 54.59 93 ALA A CA 1
ATOM 715 C C . ALA A 1 93 ? 20.981 -28.700 3.614 1.00 54.59 93 ALA A C 1
ATOM 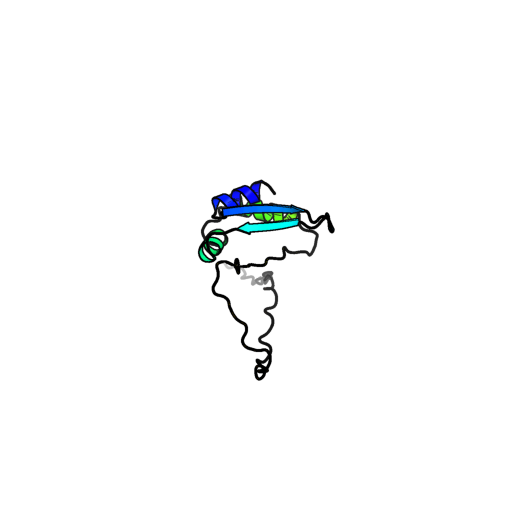717 O O . ALA A 1 93 ? 21.248 -27.636 3.052 1.00 54.59 93 ALA A O 1
ATOM 718 N N . GLY A 1 94 ? 20.691 -28.817 4.912 1.00 43.78 94 GLY A N 1
ATOM 719 C CA . GLY A 1 94 ? 20.325 -27.716 5.793 1.00 43.78 94 GLY A CA 1
ATOM 720 C C . GLY A 1 94 ? 21.051 -26.408 5.507 1.00 43.78 94 GLY A C 1
ATOM 721 O O . GLY A 1 94 ? 22.231 -26.250 5.813 1.00 43.78 94 GLY A O 1
ATOM 722 N N . VAL A 1 95 ? 20.305 -25.426 5.003 1.00 52.53 95 VAL A N 1
ATOM 723 C CA . VAL A 1 95 ? 20.655 -24.028 5.234 1.00 52.53 95 VAL A CA 1
ATOM 724 C C . VAL A 1 95 ? 20.500 -23.789 6.739 1.00 52.53 95 VAL A C 1
ATOM 726 O O . VAL A 1 95 ? 19.381 -23.897 7.250 1.00 52.53 95 VAL A O 1
ATOM 729 N N . PRO A 1 96 ? 21.582 -23.504 7.493 1.00 50.62 96 PRO A N 1
ATOM 730 C CA . PRO A 1 96 ? 21.421 -23.113 8.885 1.00 50.62 96 PRO A CA 1
ATOM 731 C C . PRO A 1 96 ? 20.516 -21.876 8.915 1.00 50.62 96 PRO A C 1
ATOM 733 O O . PRO A 1 96 ? 20.615 -21.042 8.007 1.00 50.62 96 PRO A O 1
ATOM 736 N N . PRO A 1 97 ? 19.613 -21.741 9.903 1.00 43.28 97 PRO A N 1
ATOM 737 C CA . PRO A 1 97 ? 18.675 -20.633 9.939 1.00 43.28 97 PRO A CA 1
ATOM 738 C C . PRO A 1 97 ? 19.456 -19.320 10.024 1.00 43.28 97 PRO A C 1
ATOM 740 O O . PRO A 1 97 ? 19.907 -18.913 11.094 1.00 43.28 97 PRO A O 1
ATOM 743 N N . ALA A 1 98 ? 19.617 -18.649 8.881 1.00 52.41 98 ALA A N 1
ATOM 744 C CA . ALA A 1 98 ? 20.036 -17.265 8.847 1.00 52.41 98 ALA A CA 1
ATOM 745 C C . ALA A 1 98 ? 18.975 -16.493 9.627 1.00 52.41 98 ALA A C 1
ATOM 747 O O . ALA A 1 98 ? 17.786 -16.528 9.296 1.00 52.41 98 ALA A O 1
ATOM 748 N N . ALA A 1 99 ? 19.425 -15.904 10.731 1.00 42.44 99 ALA A N 1
ATOM 749 C CA . ALA A 1 99 ? 18.618 -15.206 11.707 1.00 42.44 99 ALA A CA 1
ATOM 750 C C . ALA A 1 99 ? 17.525 -14.380 11.022 1.00 42.44 99 ALA A C 1
ATOM 752 O O . ALA A 1 99 ? 17.812 -13.487 10.223 1.00 42.44 99 ALA A O 1
ATOM 753 N N . ARG A 1 100 ? 16.265 -14.682 11.359 1.00 44.62 100 ARG A N 1
ATOM 754 C CA . ARG A 1 100 ? 15.131 -13.795 11.100 1.00 44.62 100 ARG A CA 1
ATOM 755 C C . ARG A 1 100 ? 15.557 -12.407 11.567 1.00 44.62 100 ARG A C 1
ATOM 757 O O . ARG A 1 100 ? 15.819 -12.233 12.756 1.00 44.62 100 ARG A O 1
ATOM 764 N N . SER A 1 101 ? 15.705 -11.461 10.643 1.00 44.09 101 SER A N 1
ATOM 765 C CA . SER A 1 101 ? 16.092 -10.099 10.990 1.00 44.09 101 SER A CA 1
ATOM 766 C C . SER A 1 101 ? 15.077 -9.556 11.992 1.00 44.09 101 SER A C 1
ATOM 768 O O . SER A 1 101 ? 13.899 -9.395 11.678 1.00 44.09 101 SER A O 1
ATOM 770 N N . ALA A 1 102 ? 15.538 -9.352 13.225 1.00 42.97 102 ALA A N 1
ATOM 771 C CA . ALA A 1 102 ? 14.779 -8.688 14.266 1.00 42.97 102 ALA A CA 1
ATOM 772 C C . ALA A 1 102 ? 14.440 -7.252 13.819 1.00 42.97 102 ALA A C 1
ATOM 774 O O . ALA A 1 102 ? 15.202 -6.663 13.045 1.00 42.97 102 ALA A O 1
ATOM 775 N N . PRO A 1 103 ? 13.326 -6.670 14.293 1.00 41.00 103 PRO A N 1
ATOM 776 C CA . PRO A 1 103 ? 13.015 -5.276 14.017 1.00 41.00 103 PRO A CA 1
ATOM 777 C C . PRO A 1 103 ? 14.120 -4.371 14.574 1.00 41.00 103 PRO A C 1
ATOM 779 O O . PRO A 1 103 ? 14.571 -4.538 15.708 1.00 41.00 103 PRO A O 1
ATOM 782 N N . GLU A 1 104 ? 14.554 -3.420 13.751 1.00 40.28 104 GLU A N 1
ATOM 783 C CA . GLU A 1 104 ? 15.572 -2.430 14.086 1.00 40.28 104 GLU A CA 1
ATOM 784 C C . GLU A 1 104 ? 15.116 -1.611 15.305 1.00 40.28 104 GLU A C 1
ATOM 786 O O . GLU A 1 104 ? 14.154 -0.842 15.249 1.00 40.28 104 GLU A O 1
ATOM 791 N N . ALA A 1 105 ? 15.778 -1.828 16.443 1.00 42.91 105 ALA A N 1
ATOM 792 C CA . ALA A 1 105 ? 15.516 -1.094 17.668 1.00 42.91 105 ALA A CA 1
ATOM 793 C C . ALA A 1 105 ? 15.901 0.380 17.480 1.00 42.91 105 ALA A C 1
ATOM 795 O O . ALA A 1 105 ? 17.056 0.713 17.209 1.00 42.91 105 ALA A O 1
ATOM 796 N N . VAL A 1 106 ? 14.920 1.262 17.679 1.00 45.38 106 VAL A N 1
ATOM 797 C CA . VAL A 1 106 ? 15.114 2.701 17.868 1.00 45.38 106 VAL A CA 1
ATOM 798 C C . VAL A 1 106 ? 16.188 2.912 18.936 1.00 45.38 106 VAL A C 1
ATOM 8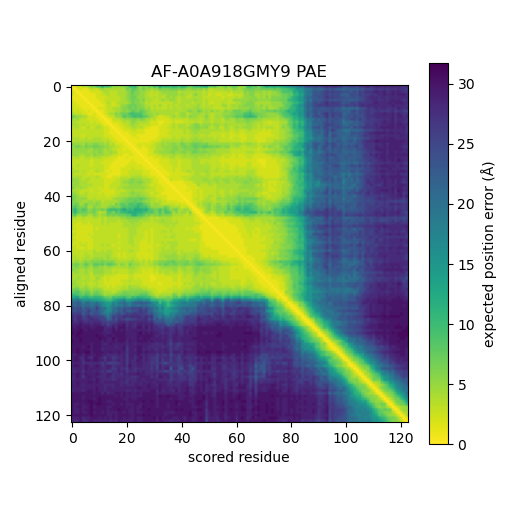00 O O . VAL A 1 106 ? 15.980 2.609 20.110 1.00 45.38 106 VAL A O 1
ATOM 803 N N . ARG A 1 107 ? 17.349 3.443 18.538 1.00 44.94 107 ARG A N 1
ATOM 804 C CA . ARG A 1 107 ? 18.343 3.954 19.486 1.00 44.94 107 ARG A CA 1
ATOM 805 C C . ARG A 1 107 ? 17.790 5.226 20.122 1.00 44.94 107 ARG A C 1
ATOM 807 O O . ARG A 1 107 ? 17.912 6.314 19.568 1.00 44.94 107 ARG A O 1
ATOM 814 N N . THR A 1 108 ? 17.206 5.096 21.305 1.00 41.12 108 THR A N 1
ATOM 815 C CA . THR A 1 108 ? 17.060 6.205 22.248 1.00 41.12 108 THR A CA 1
ATOM 816 C C . THR A 1 108 ? 18.457 6.613 22.712 1.00 41.12 108 THR A C 1
ATOM 818 O O . THR A 1 108 ? 19.113 5.909 23.478 1.00 41.12 108 THR A O 1
ATOM 821 N N . GLY A 1 109 ? 18.944 7.741 22.193 1.00 36.72 109 GLY A N 1
ATOM 822 C CA . GLY A 1 109 ? 20.174 8.372 22.655 1.00 36.72 109 GLY A CA 1
ATOM 823 C C . GLY A 1 109 ? 20.037 8.762 24.123 1.00 36.72 109 GLY A C 1
ATOM 824 O O . GLY A 1 109 ? 19.283 9.669 24.467 1.00 36.72 109 GLY A O 1
ATOM 825 N N . ARG A 1 110 ? 20.755 8.044 24.986 1.00 37.97 110 ARG A N 1
ATOM 826 C CA . ARG A 1 110 ? 20.955 8.389 26.390 1.00 37.97 110 ARG A CA 1
ATOM 827 C C . ARG A 1 110 ? 21.976 9.519 26.451 1.00 37.97 110 ARG A C 1
ATOM 829 O O . ARG A 1 110 ? 23.121 9.341 26.050 1.00 37.97 110 ARG A O 1
ATOM 836 N N . THR A 1 111 ? 21.537 10.664 26.951 1.00 46.28 111 THR A N 1
ATOM 837 C CA . THR A 1 111 ? 22.372 11.770 27.419 1.00 46.28 111 THR A CA 1
ATOM 838 C C . THR A 1 111 ? 23.368 11.266 28.463 1.00 46.28 111 THR A C 1
ATOM 840 O O . THR A 1 111 ? 22.956 10.706 29.482 1.00 46.28 111 THR A O 1
ATOM 843 N N . THR A 1 112 ? 24.661 11.466 28.233 1.00 44.50 112 THR A N 1
ATOM 844 C CA . THR A 1 112 ? 25.675 11.432 29.292 1.00 44.50 112 THR A CA 1
ATOM 845 C C . THR A 1 112 ? 25.809 12.833 29.893 1.00 44.50 112 THR A C 1
ATOM 847 O O . THR A 1 112 ? 25.831 13.800 29.129 1.00 44.50 112 THR A O 1
ATOM 850 N N . PRO A 1 113 ? 25.866 12.965 31.228 1.00 44.72 113 PRO A N 1
ATOM 851 C CA . PRO A 1 113 ? 26.181 14.227 31.878 1.00 44.72 113 PRO A CA 1
ATOM 852 C C . PRO A 1 113 ? 27.685 14.472 31.724 1.00 44.72 113 PRO A C 1
ATOM 854 O O . PRO A 1 113 ? 28.471 13.575 32.020 1.00 44.72 113 PRO A O 1
ATOM 857 N N . ASP A 1 114 ? 28.070 15.645 31.222 1.00 42.84 114 ASP A N 1
ATOM 858 C CA . ASP A 1 114 ? 29.460 16.086 31.321 1.00 42.84 114 ASP A CA 1
ATOM 859 C C . ASP A 1 114 ? 29.628 16.854 32.629 1.00 42.84 114 ASP A C 1
ATOM 861 O O . ASP A 1 114 ? 28.800 17.693 33.002 1.00 42.84 114 ASP A O 1
ATOM 865 N N . ASP A 1 115 ? 30.653 16.437 33.350 1.00 43.09 115 ASP A N 1
ATOM 866 C CA . ASP A 1 115 ? 30.846 16.637 34.771 1.00 43.09 115 ASP A CA 1
ATOM 867 C C . ASP A 1 115 ? 31.507 17.990 35.031 1.00 43.09 115 ASP A C 1
ATOM 869 O O . ASP A 1 115 ? 32.401 18.452 34.315 1.00 43.09 115 ASP A O 1
ATOM 873 N N . ALA A 1 116 ? 31.044 18.643 36.088 1.00 48.56 116 ALA A N 1
ATOM 874 C CA . ALA A 1 116 ? 31.521 19.941 36.510 1.00 48.56 116 ALA A CA 1
ATOM 875 C C . ALA A 1 116 ? 32.961 19.828 37.028 1.00 48.56 116 ALA A C 1
ATOM 877 O O . ALA A 1 116 ? 33.195 19.337 38.129 1.00 48.56 116 ALA A O 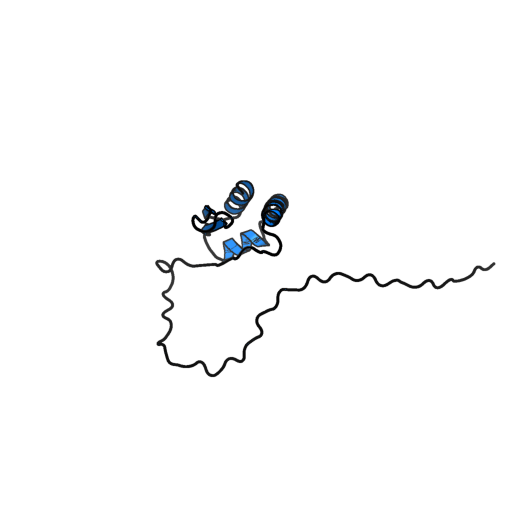1
ATOM 878 N N . THR A 1 117 ? 33.930 20.370 36.286 1.00 52.31 117 THR A N 1
ATOM 879 C CA . THR A 1 117 ? 35.252 20.682 36.846 1.00 52.31 117 THR A CA 1
ATOM 880 C C . THR A 1 117 ? 35.396 22.190 36.968 1.00 52.31 117 THR A C 1
ATOM 882 O O . THR A 1 117 ? 35.703 22.902 36.012 1.00 52.31 117 THR A O 1
ATOM 885 N N . GLY A 1 118 ? 35.139 22.678 38.181 1.00 43.47 118 GLY A N 1
ATOM 886 C CA . GLY A 1 118 ? 35.443 24.041 38.583 1.00 43.47 118 GLY A CA 1
ATOM 887 C C . GLY A 1 118 ? 36.938 24.322 38.454 1.00 43.47 118 GLY A C 1
ATOM 888 O O . GLY A 1 118 ? 37.765 23.641 39.053 1.00 43.47 118 GLY A O 1
ATOM 889 N N . THR A 1 119 ? 37.276 25.360 37.696 1.00 50.75 119 THR A N 1
ATOM 890 C CA . THR A 1 119 ? 38.578 26.025 37.769 1.00 50.75 119 THR A CA 1
ATOM 891 C C . THR A 1 119 ? 38.350 27.355 38.477 1.00 50.75 119 THR A C 1
ATOM 893 O O . THR A 1 119 ? 37.603 28.202 37.994 1.00 50.75 119 THR A O 1
ATOM 896 N N . GLY A 1 120 ? 38.921 27.480 39.678 1.00 41.12 120 GLY A N 1
ATOM 897 C CA . GLY A 1 120 ? 38.823 28.668 40.525 1.00 41.12 120 GLY A CA 1
ATOM 898 C C . GLY A 1 120 ? 39.517 29.907 39.935 1.00 41.12 120 GLY A C 1
ATOM 899 O O . GLY A 1 120 ? 40.240 29.805 38.943 1.00 41.12 120 GLY A O 1
ATOM 900 N N . PRO A 1 121 ? 39.310 31.088 40.543 1.00 62.72 121 PRO A N 1
ATOM 901 C CA . PRO A 1 121 ? 39.695 32.371 39.963 1.00 62.72 121 PRO A CA 1
ATOM 902 C C . PRO A 1 121 ? 41.103 32.804 40.394 1.00 62.72 121 PRO A C 1
ATOM 904 O O . PRO A 1 121 ? 41.518 32.521 41.519 1.00 62.72 121 PRO A O 1
ATOM 907 N N . ARG A 1 122 ? 41.806 33.550 39.532 1.00 46.38 122 ARG A N 1
ATOM 908 C CA . ARG A 1 122 ? 42.995 34.368 39.855 1.00 46.38 122 ARG A CA 1
ATOM 909 C C . ARG A 1 122 ? 43.256 35.406 38.750 1.00 46.38 122 ARG A C 1
ATOM 911 O O . ARG A 1 122 ? 42.979 35.086 37.595 1.00 46.38 122 ARG A O 1
ATOM 918 N N . PRO A 1 123 ? 44.022 36.473 39.028 1.00 59.91 123 PRO A N 1
ATOM 919 C CA . PRO A 1 123 ? 43.993 37.396 40.166 1.00 59.91 123 PRO A CA 1
ATOM 920 C C . PRO A 1 123 ? 43.444 38.785 39.784 1.00 59.91 123 PRO A C 1
ATOM 922 O O . PRO A 1 123 ? 43.526 39.163 38.594 1.00 59.91 123 PRO A O 1
#

Sequence (123 aa):
MRHVTRSRRRTGALTRVLHQDVGAPDRFVENCLIASRSEHLAQHHARLTATDRRFEETARRLLAPGTAPEVTHAFCAATGPVVTAGPPDEEPAGVPPAARSAPEAVRTGRTTPDDATGTGPRP

Secondary structure (DSSP, 8-state):
-HHHHHHHHHTTEEEEEEEE-SS-TT-EEEEEEES-HHHHHIIIIIS--HHHHHHHHHHHTTSPTT----------TTTS----PPPS---------------------PPPPPP--------

Nearest PDB structures (foldseek):
  4hl9-assembly4_H  TM=7.779E-01  e=1.288E+00  Rhodospirillum rubrum ATCC 11170

=== Feature glossary ===
Feature key, reading from the visual/contextual features back to the raw sequence:

Rendered structure images. Six rendered views show the 3D structure from the faces of a cube — i.e. along ±x, ±y, ±z. Rendering representation is drawn randomly per protein from cartoon (secondary-structure ribbons), sticks (backbone bonds), or molecular surface; coloring is either N→C rainbow (blue at the N-terminus through red at the C-terminus) or one color per chain.

Contact-map, Ramachandran, and PAE plots. The contact map is a binary N×N matrix image: pixel (i, j) is dark where Cα_i and Cα_j are within 8 Å and |i−j|>4. Because the |i−j|>4 filter removes local helical contacts, off-diagonal stripes parallel to the main diagonal indicate parallel β-sheets; stripes perpendicular to it indicate antiparallel β-sheets. The Ramachandran plot scatters every residue's (φ, ψ) pair against the sterically allowed regions. The PAE heatmap renders the predicted-aligned-error matrix.

InterPro / GO / CATH / organism. Database cross-references. InterPro integrates a dozen domain/family signature databases into unified entries with residue-range hits. GO terms attach function/process/location labels with evidence codes. CATH codes position the fold in a four-level structural taxonomy. Organism is the NCBI-taxonomy species name.

Nearest PDB structures. The Foldseek neighbor list gives the closest experimentally determined structures in the PDB, ranked by structural alignment. TM-score near 1 means near-identical fold; near 0.3 means only rough topology match. This is how one finds what a novel AlphaFold prediction most resembles in the solved-structure universe.

Predicted aligned error. PAE(i, j) answers: if I align the predicted and true structures on residue i, how far off (in Å) do I expect residue j to be? A block-diagonal PAE matrix with low values on the blocks and high values off-diagonal is the signature of a multi-domain protein with confidently predicted domains but uncertain inter-domain orientation.

Solvent-accessible surface area. Accessible surface area quantifies burial. A residue with SASA near zero is packed into the hydrophobic core; one with SASA >100 Å² sits on the surface. Computed here via the Shrake–Rupley numerical algorithm with a 1.4 Å probe.

B-factor. B-factor (Debye–Waller factor) reflects atomic displacement in the crystal lattice. It is an experimental observable (units Å²), not a prediction; low values mean the atom is pinned down, high values mean it moves or is heterogeneous across the crystal.

pLDDT. For AlphaFold models, the B-factor field carries pLDDT — the model's own estimate of local accuracy on a 0–100 scale. Regions with pLDDT<50 should be treated as essentially unmodeled; they often correspond to intrinsically disordered segments.

Backbone torsions (φ/ψ). φ (phi) and ψ (psi) are the two rotatable backbone dihedrals per residue: φ is the C(i-1)–N–Cα–C torsion, ψ is the N–Cα–C–N(i+1) torsion, both in degrees on (−180°, 180°]. α-helical residues cluster near (−60°, −45°); β-strand residues near (−120°, +130°). A Ramachandran plot is simply a scatter of (φ, ψ) for every residue.

Radius of gyration, Cα contacts, bounding box. Radius of gyration (Rg) is the root-mean-square distance of Cα atoms from their centroid — a single number for overall size and compactness. A globular domain of N residues has Rg ≈ 2.2·N^0.38 Å; an extended or disordered chain has a much larger Rg. The Cα contact count is the number of residue pairs whose Cα atoms are within 8 Å and are more than four positions apart in sequence — a standard proxy for tertiary packing density. The bounding box is the smallest axis-aligned box enclosing all Cα atoms.

Secondary structure (3-state, P-SEA). Three-state secondary structure (P-SEA) collapses the eight DSSP classes into helix (a), strand (b), and coil (c). P-SEA assigns these from Cα geometry alone — distances and angles — without requiring backbone oxygens, so it works on any Cα trace.

Secondary structure (8-state, DSSP). DSSP 8-state secondary structure assigns each residue one of H (α-helix), G (3₁₀-helix), I (π-helix), E (extended β-strand), B (isolated β-bridge), T (hydrogen-bonded turn), S (bend), or '-' (coil). The assignment is computed from backbone hydrogen-bond geometry via the Kabsch–Sander algorithm.

Foldseek 3Di. A 3Di character summarizes, for each residue, the relative orientation of the Cα frame of its nearest spatial neighbor. Because it encodes fold topology rather than chemistry, 3Di alignments detect remote structural similarity that sequence alignment misses.

mmCIF coordinates. The mmCIF block holds the 3D Cartesian coordinates of each backbone atom (N, Cα, C, O) in ångströms. mmCIF is the PDB's canonical archive format — a tagged-loop text representation of the atomic model.

Sequence. Sequence gives the chain of amino acids in standard one-letter code (A=alanine, C=cysteine, …, Y=tyrosine), read N→C. It is the only feature that is directly encoded by the gene; all structural features are derived from the folded form of this sequence.